Protein AF-A0A2K2VEN3-F1 (afdb_monomer_lite)

pLDDT: mean 81.4, std 14.75, range [29.8, 94.75]

Foldseek 3Di:
DPCPVVVVVVVVVCVVVVHDDDDQDQDDDPVCVVDPHDVVSVVVVVVSVVVVVVVVVPDDPPDDDDDDDDDDPDDDD

Secondary structure (DSSP, 8-state):
----HHHHHHHHHHHHTT-----------HHHHHSPPPHHHHHHHHHHHHHHHHHHHTSPTT--------S------

Sequence (77 aa):
GDPGPEKIRIERAASAYGIPLHAVIVKMGMEEAILTMKKEISDAVEKAIENVKELVKRVPEGQSVIIAGIGNSVGIL

Radius of gyration: 15.24 Å; chains: 1; bounding box: 32×27×39 Å

Structure (mmCIF, N/CA/C/O backbone):
data_AF-A0A2K2VEN3-F1
#
_entry.id   AF-A0A2K2VEN3-F1
#
loop_
_atom_site.group_PDB
_atom_site.id
_atom_site.type_symbol
_atom_site.label_atom_id
_atom_site.label_alt_id
_atom_site.label_comp_id
_atom_site.label_asym_id
_atom_site.label_entity_id
_atom_site.label_seq_id
_atom_site.pdbx_PDB_ins_code
_atom_site.Cartn_x
_atom_site.Cartn_y
_atom_site.Cartn_z
_atom_site.occupancy
_atom_site.B_iso_or_equiv
_atom_site.auth_seq_id
_atom_site.auth_comp_id
_atom_site.auth_asym_id
_atom_site.auth_atom_id
_atom_site.pdbx_PDB_model_num
ATOM 1 N N . GLY A 1 1 ? -1.653 7.069 -16.045 1.00 51.31 1 GLY A N 1
ATOM 2 C CA . GLY A 1 1 ? -3.117 6.966 -15.965 1.00 51.31 1 GLY A CA 1
ATOM 3 C C . GLY A 1 1 ? -3.630 8.277 -15.440 1.00 51.31 1 GLY A C 1
ATOM 4 O O . GLY A 1 1 ? -3.076 8.758 -14.459 1.00 51.31 1 GLY A O 1
ATOM 5 N N . ASP A 1 2 ? -4.588 8.873 -16.138 1.00 48.06 2 ASP A N 1
ATOM 6 C CA . ASP A 1 2 ? -5.250 10.091 -15.685 1.00 48.06 2 ASP A CA 1
ATOM 7 C C . ASP A 1 2 ? -5.893 9.814 -14.314 1.00 48.06 2 ASP A C 1
ATOM 9 O O . ASP A 1 2 ? -6.667 8.857 -14.201 1.00 48.06 2 ASP A O 1
ATOM 13 N N . PRO A 1 3 ? -5.545 10.550 -13.243 1.00 58.25 3 PRO A N 1
ATOM 14 C CA . PRO A 1 3 ? -6.277 10.504 -11.988 1.00 58.25 3 PRO A CA 1
ATOM 15 C C . PRO A 1 3 ? -7.600 11.236 -12.214 1.00 58.25 3 PRO A C 1
ATOM 17 O O . PRO A 1 3 ? -7.797 12.359 -11.759 1.00 58.25 3 PRO A O 1
ATOM 20 N N . GLY A 1 4 ? -8.465 10.604 -12.999 1.00 69.06 4 GLY A N 1
ATOM 21 C CA . GLY A 1 4 ? -9.712 11.166 -13.464 1.00 69.06 4 GLY A CA 1
ATOM 22 C C . GLY A 1 4 ? -10.731 11.364 -12.333 1.00 69.06 4 GLY A C 1
ATOM 23 O O . GLY A 1 4 ? -10.393 11.369 -11.139 1.00 69.06 4 GLY A O 1
ATOM 24 N N . PRO A 1 5 ? -12.020 11.499 -12.679 1.00 73.06 5 PRO A N 1
ATOM 25 C CA . PRO A 1 5 ? -13.091 11.713 -11.709 1.00 73.06 5 PRO A CA 1
ATOM 26 C C . PRO A 1 5 ? -13.150 10.633 -10.611 1.00 73.06 5 PRO A C 1
ATOM 28 O O . PRO A 1 5 ? -13.594 10.932 -9.505 1.00 73.06 5 PRO A O 1
ATOM 31 N N . GLU A 1 6 ? -12.657 9.413 -10.854 1.00 76.81 6 GLU A N 1
ATOM 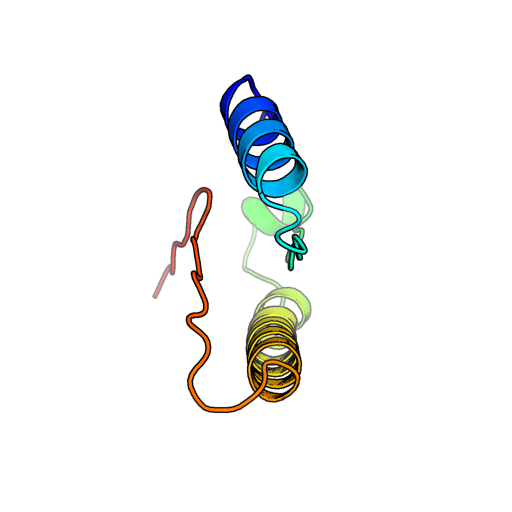32 C CA . GLU A 1 6 ? -12.563 8.327 -9.868 1.00 76.81 6 GLU A CA 1
ATOM 33 C C . GLU A 1 6 ? -11.782 8.726 -8.609 1.00 76.81 6 GLU A C 1
ATOM 35 O O . GLU A 1 6 ? -12.285 8.532 -7.501 1.00 76.81 6 GLU A O 1
ATOM 40 N N . LYS A 1 7 ? -10.585 9.317 -8.753 1.00 78.50 7 LYS A N 1
ATOM 41 C CA . LYS A 1 7 ? -9.750 9.702 -7.602 1.00 78.50 7 LYS A CA 1
ATOM 42 C C . LYS A 1 7 ? -10.468 10.739 -6.745 1.00 78.50 7 LYS A C 1
ATOM 44 O O . LYS A 1 7 ? -10.546 10.594 -5.529 1.00 78.50 7 LYS A O 1
ATOM 49 N N . ILE A 1 8 ? -11.045 11.747 -7.397 1.00 81.25 8 ILE A N 1
ATOM 50 C CA . ILE A 1 8 ? -11.770 12.830 -6.726 1.00 81.25 8 ILE A CA 1
ATOM 51 C C . ILE A 1 8 ? -12.998 12.280 -5.989 1.00 81.25 8 ILE A C 1
ATOM 53 O O . ILE A 1 8 ? -13.289 12.718 -4.877 1.00 81.25 8 ILE A O 1
ATOM 57 N N . ARG A 1 9 ? -13.716 11.305 -6.568 1.00 84.12 9 ARG A N 1
ATOM 58 C CA . ARG A 1 9 ? -14.848 10.648 -5.893 1.00 84.12 9 ARG A CA 1
ATOM 59 C C . ARG A 1 9 ? -14.401 9.885 -4.646 1.00 84.12 9 ARG A C 1
ATOM 61 O O . ARG A 1 9 ? -15.046 10.030 -3.612 1.00 84.12 9 ARG A O 1
ATOM 68 N N . ILE A 1 10 ? -13.305 9.128 -4.726 1.00 85.06 10 ILE A N 1
ATOM 69 C CA . ILE A 1 10 ? -12.753 8.381 -3.583 1.00 85.06 10 ILE A CA 1
ATOM 70 C C . ILE A 1 10 ? -12.313 9.345 -2.475 1.00 85.06 10 ILE A C 1
ATOM 72 O O . ILE A 1 10 ? -12.684 9.153 -1.320 1.00 85.06 10 ILE A O 1
ATOM 76 N N . GLU A 1 11 ? -11.593 10.414 -2.821 1.00 85.56 11 GLU A N 1
ATOM 77 C CA . GLU A 1 11 ? -11.129 11.417 -1.853 1.00 85.56 11 GLU A CA 1
ATOM 78 C C . GLU A 1 11 ? -12.287 12.140 -1.165 1.00 85.56 11 GLU A C 1
ATOM 80 O O . GLU A 1 11 ? -12.277 12.291 0.055 1.00 85.56 11 GLU A O 1
ATOM 85 N N . ARG A 1 12 ? -13.320 12.537 -1.918 1.00 89.81 12 ARG A N 1
ATOM 86 C CA . ARG A 1 12 ? -14.514 13.175 -1.347 1.00 89.81 12 ARG A CA 1
ATOM 87 C C . ARG A 1 12 ? -15.292 12.233 -0.439 1.00 89.81 12 ARG A C 1
ATOM 89 O O . ARG A 1 12 ? -15.701 12.654 0.637 1.00 89.81 12 ARG A O 1
ATOM 96 N N . ALA A 1 13 ? -15.489 10.982 -0.855 1.00 89.94 13 ALA A N 1
ATOM 97 C CA . ALA A 1 13 ? -16.182 9.990 -0.041 1.00 89.94 13 ALA A CA 1
ATOM 98 C C . ALA A 1 13 ? -15.420 9.733 1.264 1.00 89.94 13 ALA A C 1
ATOM 100 O O . ALA A 1 13 ? -15.988 9.874 2.341 1.00 89.94 13 ALA A O 1
ATOM 101 N N . ALA A 1 14 ? -14.121 9.443 1.187 1.00 88.94 14 ALA A N 1
ATOM 102 C CA . ALA A 1 14 ? -13.313 9.195 2.374 1.00 88.94 14 ALA A CA 1
ATOM 103 C C . ALA A 1 14 ? -13.271 10.413 3.305 1.00 88.94 14 ALA A C 1
ATOM 105 O O . ALA A 1 14 ? -13.461 10.268 4.510 1.00 88.94 14 ALA A O 1
ATOM 106 N N . SER A 1 15 ? -13.118 11.620 2.749 1.00 90.88 15 SER A N 1
ATOM 107 C CA . SER A 1 15 ? -13.135 12.859 3.526 1.00 90.88 15 SER A CA 1
ATOM 108 C C . SER A 1 15 ? -14.478 13.096 4.223 1.00 90.88 15 SER A C 1
ATOM 110 O O . SER A 1 15 ? -14.472 13.505 5.381 1.00 90.88 15 SER A O 1
ATOM 112 N N . ALA A 1 16 ? -15.610 12.803 3.572 1.00 93.38 16 ALA A N 1
ATOM 113 C CA . ALA A 1 16 ? -16.940 12.949 4.170 1.00 93.38 16 ALA A CA 1
ATOM 114 C C . ALA A 1 16 ? -17.162 12.028 5.384 1.00 93.38 16 ALA A C 1
ATOM 116 O O . ALA A 1 16 ? -17.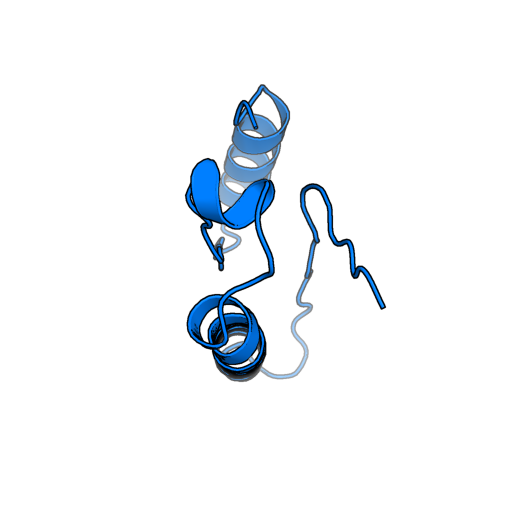899 12.392 6.296 1.00 93.38 16 ALA A O 1
ATOM 117 N N . TYR A 1 17 ? -16.506 10.865 5.412 1.00 90.06 17 TYR A N 1
ATOM 118 C CA . TYR A 1 17 ? -16.582 9.902 6.516 1.00 90.06 17 TYR A CA 1
ATOM 119 C C . TYR A 1 17 ? -15.366 9.946 7.458 1.00 90.06 17 TYR A C 1
ATOM 121 O O . TYR A 1 17 ? -15.266 9.115 8.357 1.00 90.06 17 TYR A O 1
ATOM 129 N N . GLY A 1 18 ? -14.431 10.887 7.268 1.00 87.75 18 GLY A N 1
ATOM 130 C CA . GLY A 1 18 ? -13.208 10.978 8.075 1.00 87.75 18 GLY A CA 1
ATOM 131 C C . GLY A 1 18 ? -12.273 9.768 7.939 1.00 87.75 18 GLY A C 1
ATOM 132 O O . GLY A 1 18 ? -11.481 9.502 8.840 1.00 87.75 18 GLY A O 1
ATOM 133 N N . ILE A 1 19 ? -12.368 9.022 6.836 1.00 89.31 19 ILE A N 1
ATOM 134 C CA . ILE A 1 19 ? -11.565 7.825 6.585 1.00 89.31 19 ILE A CA 1
ATOM 135 C C . ILE A 1 19 ? -10.179 8.261 6.082 1.00 89.31 19 ILE A C 1
ATOM 137 O O . ILE A 1 19 ? -10.093 8.941 5.054 1.00 89.31 19 ILE A O 1
ATOM 141 N N . PRO A 1 20 ? -9.081 7.873 6.754 1.00 88.62 20 PRO A N 1
ATOM 142 C CA . PRO A 1 20 ? -7.736 8.162 6.273 1.00 88.62 20 PRO A CA 1
ATOM 143 C C . PRO A 1 20 ? -7.452 7.398 4.973 1.00 88.62 20 PRO A C 1
ATOM 145 O O . PRO A 1 20 ? -7.679 6.192 4.879 1.00 88.62 20 PRO A O 1
ATOM 148 N N . LEU A 1 21 ? -6.933 8.105 3.967 1.00 89.12 21 LEU A N 1
ATOM 149 C CA . LEU A 1 21 ? -6.524 7.521 2.691 1.00 89.12 21 LEU A CA 1
ATOM 150 C C . LEU A 1 21 ? -5.004 7.411 2.604 1.00 89.12 21 LEU A C 1
ATOM 152 O O . LEU A 1 21 ? -4.279 8.380 2.832 1.00 89.12 21 LEU A O 1
ATOM 156 N N . HIS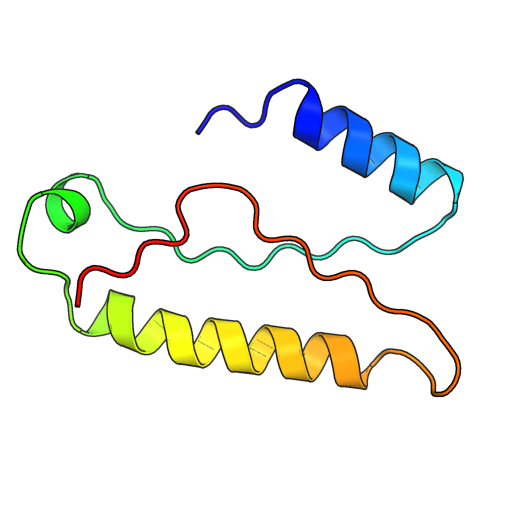 A 1 22 ? -4.534 6.238 2.191 1.00 88.81 22 HIS A N 1
ATOM 157 C CA . HIS A 1 22 ? -3.130 5.967 1.909 1.00 88.81 22 HIS A CA 1
ATOM 158 C C . HIS A 1 22 ? -2.985 5.441 0.481 1.00 88.81 22 HIS A C 1
ATOM 160 O O . HIS A 1 22 ? -3.812 4.661 0.014 1.00 88.81 22 HIS A O 1
ATOM 166 N N . ALA A 1 23 ? -1.921 5.856 -0.207 1.00 87.44 23 ALA A N 1
ATOM 167 C CA . ALA A 1 23 ? -1.598 5.384 -1.547 1.00 87.44 23 ALA A CA 1
ATOM 168 C C . ALA A 1 23 ? -0.160 4.862 -1.578 1.00 87.44 23 ALA A C 1
ATOM 170 O O . ALA A 1 23 ? 0.772 5.573 -1.204 1.00 87.44 23 ALA A O 1
ATOM 171 N N . VAL A 1 24 ? 0.010 3.628 -2.049 1.00 86.69 24 VAL A N 1
ATOM 172 C CA . VAL A 1 24 ? 1.317 3.015 -2.309 1.00 86.69 24 VAL A CA 1
ATOM 173 C C . VAL A 1 24 ? 1.439 2.836 -3.815 1.00 86.69 24 VAL A C 1
ATOM 175 O O . VAL A 1 24 ? 0.561 2.253 -4.444 1.00 86.69 24 VAL A O 1
ATOM 178 N N . ILE A 1 25 ? 2.496 3.393 -4.403 1.00 85.75 25 ILE A N 1
ATOM 179 C CA . ILE A 1 25 ? 2.679 3.430 -5.856 1.00 85.75 25 ILE A CA 1
ATOM 180 C C . ILE A 1 25 ? 4.099 2.982 -6.178 1.00 85.75 25 ILE A C 1
ATOM 182 O O . ILE A 1 25 ? 5.061 3.585 -5.704 1.00 85.75 25 ILE A O 1
ATOM 186 N N . VAL A 1 26 ? 4.220 1.976 -7.042 1.00 86.00 26 VAL A N 1
ATOM 187 C CA . VAL A 1 26 ? 5.470 1.649 -7.736 1.00 86.00 26 VAL A CA 1
ATOM 188 C C . VAL A 1 26 ? 5.405 2.316 -9.106 1.00 86.00 26 VAL A C 1
ATOM 190 O O . VAL A 1 26 ? 4.496 2.046 -9.889 1.00 86.00 26 VAL A O 1
ATOM 193 N N . LYS A 1 27 ? 6.318 3.252 -9.375 1.00 83.00 27 LYS A N 1
ATOM 194 C CA . LYS A 1 27 ? 6.402 3.945 -10.667 1.00 83.00 27 LYS A CA 1
ATOM 195 C C . LYS A 1 27 ? 7.517 3.324 -11.499 1.00 83.00 27 LYS A C 1
ATOM 197 O O . LYS A 1 27 ? 8.606 3.117 -10.977 1.00 83.00 27 LYS A O 1
ATOM 202 N N . MET A 1 28 ? 7.245 3.096 -12.780 1.00 82.19 28 MET A N 1
ATOM 203 C CA . MET A 1 28 ? 8.246 2.736 -13.786 1.00 82.19 28 MET A CA 1
ATOM 204 C C . MET A 1 28 ? 8.346 3.848 -14.830 1.00 82.19 28 MET A C 1
ATOM 206 O O . MET A 1 28 ? 7.342 4.493 -15.156 1.00 82.19 28 MET A O 1
ATOM 210 N N . GLY A 1 29 ? 9.552 4.090 -15.334 1.00 81.75 29 GLY A N 1
ATOM 211 C CA . GLY A 1 29 ? 9.780 4.932 -16.499 1.00 81.75 29 GLY A CA 1
ATOM 212 C C . GLY A 1 29 ? 9.253 4.285 -17.782 1.00 81.75 29 GLY A C 1
ATOM 213 O O . GLY A 1 29 ? 8.985 3.087 -17.838 1.00 81.75 29 GLY A O 1
ATOM 214 N N . MET A 1 30 ? 9.115 5.083 -18.843 1.00 79.44 30 MET A N 1
ATOM 215 C CA . MET A 1 30 ? 8.585 4.604 -20.125 1.00 79.44 30 MET A CA 1
ATOM 216 C C . MET A 1 30 ? 9.511 3.577 -20.795 1.00 79.44 30 MET A C 1
ATOM 218 O O . MET A 1 30 ? 9.032 2.595 -21.346 1.00 79.44 30 MET A O 1
ATOM 222 N N . GLU A 1 31 ? 10.829 3.761 -20.695 1.00 80.44 31 GLU A N 1
ATOM 223 C CA . GLU A 1 31 ? 11.816 2.799 -21.208 1.00 80.44 31 GLU A CA 1
ATOM 224 C C . GLU A 1 31 ? 11.748 1.459 -20.465 1.00 80.44 31 GLU A C 1
ATOM 226 O O . GLU A 1 31 ? 11.804 0.397 -21.079 1.00 80.44 31 GLU A O 1
ATOM 231 N N . GLU A 1 32 ? 11.565 1.506 -19.145 1.00 77.19 32 GLU A N 1
ATOM 232 C CA . GLU A 1 32 ? 11.462 0.328 -18.273 1.00 77.19 32 GLU A CA 1
ATOM 233 C C . GLU A 1 32 ? 10.164 -0.453 -18.494 1.00 77.19 32 GLU A C 1
ATOM 235 O O . GLU A 1 32 ? 10.103 -1.634 -18.171 1.00 77.19 32 GLU A O 1
ATOM 240 N N . ALA A 1 33 ? 9.140 0.201 -19.047 1.00 77.00 33 ALA A N 1
ATOM 241 C CA . ALA A 1 33 ? 7.883 -0.433 -19.424 1.00 77.00 33 ALA A CA 1
ATOM 242 C C . ALA A 1 33 ? 7.956 -1.156 -20.782 1.00 77.00 33 ALA A C 1
ATOM 244 O O . ALA A 1 33 ? 7.106 -1.997 -21.066 1.00 77.00 33 ALA A O 1
ATOM 245 N N . ILE A 1 34 ? 8.926 -0.801 -21.633 1.00 79.75 34 ILE A N 1
ATOM 246 C CA . ILE A 1 34 ? 9.101 -1.368 -22.982 1.00 79.75 34 ILE A CA 1
ATOM 247 C C . ILE A 1 34 ? 10.181 -2.458 -22.981 1.00 79.75 34 ILE A C 1
ATOM 249 O O . ILE A 1 34 ? 10.062 -3.452 -23.696 1.00 79.75 34 ILE A O 1
ATOM 253 N N . LEU A 1 35 ? 11.247 -2.261 -22.205 1.00 81.62 35 LEU A N 1
ATOM 254 C CA . LEU A 1 35 ? 12.364 -3.194 -22.071 1.00 81.62 35 LEU A CA 1
ATOM 255 C C . LEU A 1 35 ? 12.115 -4.212 -20.949 1.00 81.62 35 LEU A C 1
ATOM 257 O O . LEU A 1 35 ? 11.115 -4.158 -20.236 1.00 81.62 35 LEU A O 1
ATOM 261 N N . THR A 1 36 ? 13.048 -5.150 -20.773 1.00 81.31 36 THR A N 1
ATOM 262 C CA . THR A 1 36 ? 13.025 -6.088 -19.646 1.00 81.31 36 THR A CA 1
ATOM 263 C C . THR A 1 36 ? 12.941 -5.336 -18.320 1.00 81.31 36 THR A C 1
ATOM 265 O O . THR A 1 36 ? 13.702 -4.395 -18.078 1.00 81.31 36 THR A O 1
ATOM 268 N N . MET A 1 37 ? 12.040 -5.791 -17.446 1.00 81.38 37 MET A N 1
ATOM 269 C CA . MET A 1 37 ? 11.855 -5.203 -16.125 1.00 81.38 37 MET A CA 1
ATOM 270 C C . MET A 1 37 ? 13.166 -5.237 -15.338 1.00 81.38 37 MET A C 1
ATOM 272 O O . MET A 1 37 ? 13.791 -6.286 -15.167 1.00 81.38 37 MET A O 1
ATOM 276 N N . LYS A 1 38 ? 13.575 -4.071 -14.841 1.00 84.88 38 LYS A N 1
ATOM 277 C CA . LYS A 1 38 ? 14.740 -3.953 -13.970 1.00 84.88 38 LYS A CA 1
ATOM 278 C C . LYS A 1 38 ? 14.467 -4.611 -12.620 1.00 84.88 38 LYS A C 1
ATOM 280 O O . LYS A 1 38 ? 13.351 -4.534 -12.099 1.00 84.88 38 LYS A O 1
ATOM 285 N N . LYS A 1 39 ? 15.500 -5.206 -12.022 1.00 86.38 39 LYS A N 1
ATOM 286 C CA . LYS A 1 39 ? 15.390 -5.873 -10.718 1.00 86.38 39 LYS A CA 1
ATOM 287 C C . LYS A 1 39 ? 14.881 -4.918 -9.636 1.00 86.38 39 LYS A C 1
ATOM 289 O O . LYS A 1 39 ? 14.069 -5.301 -8.809 1.00 86.38 39 LYS A O 1
ATOM 294 N N . GLU A 1 40 ? 15.266 -3.654 -9.707 1.00 86.06 40 GLU A N 1
ATOM 295 C CA . GLU A 1 40 ? 14.848 -2.597 -8.794 1.00 86.06 40 GLU A CA 1
ATOM 296 C C . GLU A 1 40 ? 13.328 -2.369 -8.797 1.00 86.06 40 GLU A C 1
ATOM 298 O O . GLU A 1 40 ? 12.758 -2.075 -7.747 1.00 86.06 40 GLU A O 1
ATOM 303 N N . ILE A 1 41 ? 12.662 -2.529 -9.950 1.00 85.75 41 ILE A N 1
ATOM 304 C CA . ILE A 1 41 ? 11.198 -2.428 -10.062 1.00 85.75 41 ILE A CA 1
ATOM 305 C C . ILE A 1 41 ? 10.538 -3.651 -9.418 1.00 85.75 41 ILE A C 1
ATOM 307 O O . ILE A 1 41 ? 9.569 -3.499 -8.677 1.00 85.75 41 ILE A O 1
ATOM 311 N N . SER A 1 42 ? 11.091 -4.846 -9.646 1.00 84.88 42 SER A N 1
ATOM 312 C CA . SER A 1 42 ? 10.616 -6.084 -9.017 1.00 84.88 42 SER A CA 1
ATOM 313 C C . SER A 1 42 ? 10.763 -6.032 -7.491 1.00 84.88 42 SER A C 1
ATOM 315 O O . SER A 1 42 ? 9.793 -6.233 -6.765 1.00 84.88 42 SER A O 1
ATOM 317 N N . ASP A 1 43 ? 11.944 -5.670 -6.991 1.00 89.62 43 ASP A N 1
ATOM 318 C CA . ASP A 1 43 ? 12.234 -5.569 -5.556 1.00 89.62 43 ASP A CA 1
ATOM 319 C C . ASP A 1 43 ? 11.388 -4.466 -4.878 1.00 89.62 43 ASP A C 1
ATOM 321 O O . ASP A 1 43 ? 11.086 -4.525 -3.682 1.00 89.62 43 ASP A O 1
ATOM 325 N N . ALA A 1 44 ? 10.961 -3.440 -5.627 1.00 89.19 44 ALA A N 1
ATOM 326 C CA . ALA A 1 44 ? 10.052 -2.413 -5.120 1.00 89.19 44 ALA A CA 1
ATOM 327 C C . ALA A 1 44 ? 8.642 -2.954 -4.825 1.00 89.19 44 ALA A C 1
ATOM 329 O O . ALA A 1 44 ? 7.965 -2.408 -3.950 1.00 89.19 44 ALA A O 1
ATOM 330 N N . VAL A 1 45 ? 8.207 -4.028 -5.495 1.00 86.38 45 VAL A N 1
ATOM 331 C CA . VAL A 1 45 ? 6.918 -4.682 -5.217 1.00 86.38 45 VAL A CA 1
ATOM 332 C C . VAL A 1 45 ? 6.919 -5.291 -3.817 1.00 86.38 45 VAL A C 1
ATOM 334 O O . VAL A 1 45 ? 5.969 -5.083 -3.064 1.00 86.38 45 VAL A O 1
ATOM 337 N N . GLU A 1 46 ? 7.997 -5.970 -3.420 1.00 89.62 46 GLU A N 1
ATOM 338 C CA . GLU A 1 46 ? 8.117 -6.538 -2.070 1.00 89.62 46 GLU A CA 1
ATOM 339 C C . GLU A 1 46 ? 8.044 -5.447 -0.997 1.00 89.62 46 GLU A C 1
ATOM 341 O O . GLU A 1 46 ? 7.296 -5.562 -0.023 1.00 89.62 46 GLU A O 1
ATOM 346 N N . LYS A 1 47 ? 8.741 -4.327 -1.220 1.00 91.31 47 LYS A N 1
ATOM 347 C CA . LYS A 1 47 ? 8.677 -3.158 -0.331 1.00 91.31 47 LYS A CA 1
ATOM 348 C C . LYS A 1 47 ? 7.276 -2.552 -0.275 1.00 91.31 47 LYS A C 1
ATOM 350 O O . LYS A 1 47 ? 6.831 -2.139 0.793 1.00 91.31 47 LYS A O 1
ATOM 355 N N . ALA A 1 48 ? 6.568 -2.490 -1.403 1.00 91.31 48 ALA A N 1
ATOM 356 C CA . ALA A 1 48 ? 5.194 -2.001 -1.446 1.00 91.31 48 ALA A CA 1
ATOM 357 C C . ALA A 1 48 ? 4.255 -2.894 -0.620 1.00 91.31 48 ALA A C 1
ATOM 359 O O . ALA A 1 48 ? 3.445 -2.373 0.146 1.00 91.31 48 ALA A O 1
ATOM 360 N N . ILE A 1 49 ? 4.405 -4.218 -0.719 1.00 91.25 49 ILE A N 1
ATOM 361 C CA . ILE A 1 49 ? 3.644 -5.185 0.083 1.00 91.25 49 ILE A CA 1
ATOM 362 C C . ILE A 1 49 ? 3.921 -4.983 1.575 1.00 91.25 49 ILE A C 1
ATOM 364 O O . ILE A 1 49 ? 2.978 -4.925 2.365 1.00 91.25 49 ILE A O 1
ATOM 368 N N . GLU A 1 50 ? 5.188 -4.842 1.969 1.00 94.75 50 GLU A N 1
ATOM 369 C CA . GLU A 1 50 ? 5.553 -4.628 3.373 1.00 94.75 50 GLU A CA 1
ATOM 370 C C . GLU A 1 50 ? 4.971 -3.313 3.910 1.00 94.75 50 GLU A C 1
ATOM 372 O O . GLU A 1 50 ? 4.363 -3.291 4.979 1.00 94.75 50 GLU A O 1
ATOM 377 N N . ASN A 1 51 ? 5.032 -2.235 3.123 1.00 93.75 51 ASN A N 1
ATOM 378 C CA . ASN A 1 51 ? 4.416 -0.956 3.480 1.00 93.75 51 ASN A CA 1
ATOM 379 C C . ASN A 1 51 ? 2.898 -1.075 3.680 1.00 93.75 51 ASN A C 1
ATOM 381 O O . ASN A 1 51 ? 2.360 -0.505 4.628 1.00 93.75 51 ASN A O 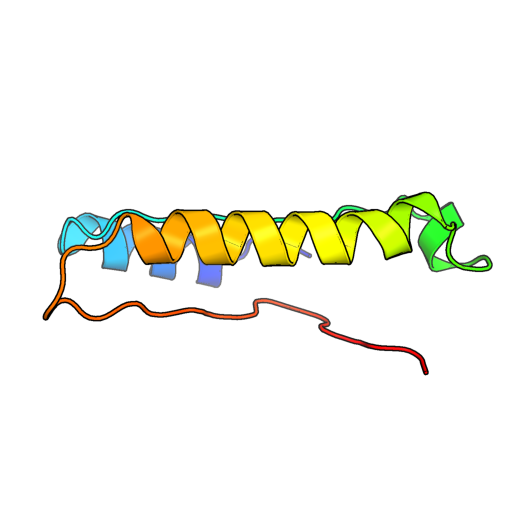1
ATOM 385 N N . VAL A 1 52 ? 2.196 -1.821 2.819 1.00 93.38 52 VAL A N 1
ATOM 386 C CA . VAL A 1 52 ? 0.754 -2.063 2.988 1.00 93.38 52 VAL A CA 1
ATOM 387 C C . VAL A 1 52 ? 0.486 -2.844 4.274 1.00 93.38 52 VAL A C 1
ATOM 389 O O . VAL A 1 52 ? -0.400 -2.460 5.034 1.00 93.38 52 VAL A O 1
ATOM 392 N N . LYS A 1 53 ? 1.267 -3.890 4.573 1.00 93.50 53 LYS A N 1
ATOM 393 C CA . LYS A 1 53 ? 1.133 -4.648 5.829 1.00 93.50 53 LYS A CA 1
ATOM 394 C C . LYS A 1 53 ? 1.333 -3.757 7.055 1.00 93.50 53 LYS A C 1
ATOM 396 O O . LYS A 1 53 ? 0.539 -3.829 7.988 1.00 93.50 53 LYS A O 1
ATOM 401 N N . GLU A 1 54 ? 2.349 -2.899 7.047 1.00 94.69 54 GLU A N 1
ATOM 402 C CA . GLU A 1 54 ? 2.611 -1.954 8.138 1.00 94.69 54 GLU A CA 1
ATOM 403 C C . GLU A 1 54 ? 1.487 -0.927 8.317 1.00 94.69 54 GLU A C 1
ATOM 405 O O . GLU A 1 54 ? 1.163 -0.563 9.446 1.00 94.69 54 GLU A O 1
ATOM 410 N N . LEU A 1 55 ? 0.846 -0.481 7.232 1.00 92.50 55 LEU A N 1
ATOM 411 C CA . LEU A 1 55 ? -0.335 0.385 7.312 1.00 92.50 55 LEU A CA 1
ATOM 412 C C . LEU A 1 55 ? -1.531 -0.344 7.933 1.00 92.50 55 LEU A C 1
ATOM 414 O O . LEU A 1 55 ? -2.194 0.214 8.804 1.00 92.50 55 LEU A O 1
ATOM 418 N N . VAL A 1 56 ? -1.778 -1.595 7.535 1.00 91.56 56 VAL A N 1
ATOM 419 C CA . VAL A 1 56 ? -2.872 -2.413 8.083 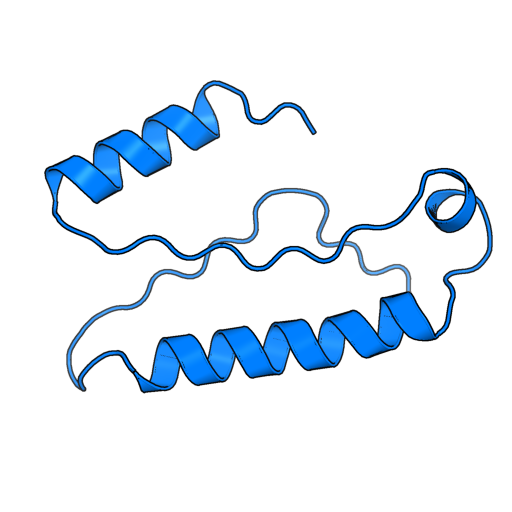1.00 91.56 56 VAL A CA 1
ATOM 420 C C . VAL A 1 56 ? -2.672 -2.667 9.579 1.00 91.56 56 VAL A C 1
ATOM 422 O O . VAL A 1 56 ? -3.620 -2.521 10.342 1.00 91.56 56 VAL A O 1
ATOM 425 N N . LYS A 1 57 ? -1.444 -2.965 10.028 1.00 93.62 57 LYS A N 1
ATOM 426 C CA . LYS A 1 57 ? -1.1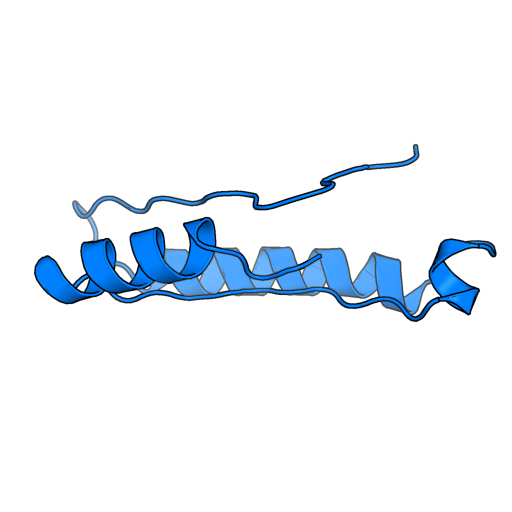26 -3.188 11.455 1.00 93.62 57 LYS A CA 1
ATOM 427 C C . LYS A 1 57 ? -1.416 -1.981 12.355 1.00 93.62 57 LYS A C 1
ATOM 429 O O . LYS A 1 57 ? -1.584 -2.152 13.557 1.00 93.62 57 LYS A O 1
ATOM 434 N N . ARG A 1 58 ? -1.444 -0.761 11.805 1.00 91.06 58 ARG A N 1
ATOM 435 C CA . ARG A 1 58 ? -1.757 0.466 12.564 1.00 91.06 58 ARG A CA 1
ATOM 436 C C . ARG A 1 58 ? -3.251 0.642 12.815 1.00 91.06 58 ARG A C 1
ATOM 438 O O . ARG A 1 58 ? -3.625 1.486 13.627 1.00 91.06 58 ARG A O 1
ATOM 445 N N . VAL A 1 59 ? -4.095 -0.102 12.104 1.00 90.19 59 VAL A N 1
ATOM 446 C CA . VAL A 1 59 ? -5.542 -0.046 12.280 1.00 90.19 59 VAL A CA 1
ATOM 447 C C . VAL A 1 59 ? -5.914 -0.850 13.530 1.00 90.19 59 VAL A C 1
ATOM 449 O O . VAL A 1 59 ? -5.513 -2.008 13.637 1.00 90.19 59 VAL A O 1
ATOM 452 N N . PRO A 1 60 ? -6.658 -0.263 14.488 1.00 90.81 60 PRO A N 1
ATOM 453 C CA . PRO A 1 60 ? -7.062 -0.965 15.700 1.00 90.81 60 PRO A CA 1
ATOM 454 C C . PRO A 1 60 ? -7.868 -2.231 15.407 1.00 90.81 60 PRO A C 1
ATOM 456 O O . PRO A 1 60 ? -8.661 -2.275 14.462 1.00 90.81 60 PRO A O 1
ATOM 459 N N . GLU A 1 61 ? -7.714 -3.238 16.265 1.00 90.56 61 GLU A N 1
ATOM 460 C CA . GLU A 1 61 ? -8.505 -4.464 16.186 1.00 90.56 61 GLU A CA 1
ATOM 461 C C . GLU A 1 61 ? -10.011 -4.158 16.226 1.00 90.56 61 GLU A C 1
ATOM 463 O O . GLU A 1 61 ? -10.475 -3.270 16.943 1.00 90.56 61 GLU A O 1
ATOM 468 N N . GLY A 1 62 ? -10.783 -4.886 15.416 1.00 90.81 62 GLY A N 1
ATOM 469 C CA . GLY A 1 62 ? -12.227 -4.679 15.273 1.00 90.81 62 GLY A CA 1
ATOM 470 C C . GLY A 1 62 ? -12.631 -3.598 14.264 1.00 90.81 62 GLY A C 1
ATOM 471 O O . GLY A 1 62 ? -13.820 -3.472 13.973 1.00 90.81 62 GLY A O 1
ATOM 472 N N . GLN A 1 63 ? -11.684 -2.851 13.684 1.00 89.12 63 GLN A N 1
ATOM 473 C CA . GLN A 1 63 ? -11.963 -1.949 12.563 1.00 89.12 63 GLN A CA 1
ATOM 474 C C . GLN A 1 63 ? -11.766 -2.633 11.206 1.00 89.12 63 GLN A C 1
ATOM 476 O O . GLN A 1 63 ? -11.014 -3.595 11.061 1.00 89.12 63 GLN A O 1
ATOM 481 N N . SER A 1 64 ? -12.475 -2.131 10.195 1.00 89.62 64 SER A N 1
ATOM 482 C CA . SER A 1 64 ? -12.398 -2.645 8.825 1.00 89.62 64 SER A CA 1
ATOM 483 C C . SER A 1 64 ? -11.386 -1.859 7.999 1.00 89.62 64 SER A C 1
ATOM 485 O O . SER A 1 64 ? -11.329 -0.634 8.075 1.00 89.62 64 SER A O 1
ATOM 487 N N . VAL A 1 65 ? -10.630 -2.566 7.158 1.00 91.25 65 VAL A N 1
ATOM 488 C CA . VAL A 1 65 ? -9.702 -1.972 6.190 1.00 91.25 65 VAL A CA 1
ATOM 489 C C . VAL A 1 65 ? -10.148 -2.337 4.784 1.00 91.25 65 VAL A C 1
ATOM 491 O O . VAL A 1 65 ? -10.438 -3.498 4.503 1.00 91.25 65 VAL A O 1
ATOM 494 N N . ILE A 1 66 ? -10.178 -1.349 3.890 1.00 90.38 66 ILE A N 1
ATOM 495 C CA . ILE A 1 66 ? -10.448 -1.555 2.465 1.00 90.38 66 ILE A CA 1
ATOM 496 C C . ILE A 1 66 ? -9.136 -1.370 1.708 1.00 90.38 66 ILE A C 1
ATOM 498 O O . ILE A 1 66 ? -8.529 -0.303 1.761 1.00 90.38 66 ILE A O 1
ATOM 502 N N . ILE A 1 67 ? -8.717 -2.404 0.982 1.00 88.94 67 ILE A N 1
ATOM 503 C CA . ILE A 1 67 ? -7.578 -2.346 0.063 1.00 88.94 67 ILE A CA 1
ATOM 504 C C . ILE A 1 67 ? -8.135 -2.429 -1.356 1.00 88.94 67 ILE A C 1
ATOM 506 O O . ILE A 1 67 ? -8.809 -3.395 -1.705 1.00 88.94 67 ILE A O 1
ATOM 510 N N . ALA A 1 68 ? -7.861 -1.412 -2.171 1.00 84.50 68 ALA A N 1
ATOM 511 C CA . ALA A 1 68 ? -8.313 -1.338 -3.555 1.00 84.50 68 ALA A CA 1
ATOM 512 C C . ALA A 1 68 ? -7.113 -1.203 -4.502 1.00 84.50 68 ALA A C 1
ATOM 514 O O . ALA A 1 68 ? -6.320 -0.271 -4.378 1.00 84.50 68 ALA A O 1
ATOM 515 N N . GLY A 1 69 ? -6.990 -2.125 -5.459 1.00 81.38 69 GLY A N 1
ATOM 516 C CA . GLY A 1 69 ? -6.019 -2.033 -6.550 1.00 81.38 69 GLY A CA 1
ATOM 517 C C . GLY A 1 69 ? -6.575 -1.174 -7.683 1.00 81.38 69 GLY A C 1
ATOM 518 O O . GLY A 1 69 ? -7.606 -1.513 -8.260 1.00 81.38 69 GLY A O 1
ATOM 519 N N . ILE A 1 70 ? -5.918 -0.056 -7.996 1.00 71.69 70 ILE A N 1
ATOM 520 C CA . ILE A 1 70 ? -6.376 0.895 -9.018 1.00 71.69 70 ILE A CA 1
ATOM 521 C C . ILE A 1 70 ? -5.429 0.831 -10.230 1.00 71.69 70 ILE A C 1
ATOM 523 O O . ILE A 1 70 ? -4.311 1.336 -10.166 1.00 71.69 70 ILE A O 1
ATOM 527 N N . GLY A 1 71 ? -5.876 0.231 -11.341 1.00 63.56 71 GLY A N 1
ATOM 528 C CA . GLY A 1 71 ? -5.112 0.117 -12.601 1.00 63.56 71 GLY A CA 1
ATOM 529 C C . GLY A 1 71 ? -4.173 -1.100 -12.687 1.00 63.56 71 GLY A C 1
ATOM 530 O O . GLY A 1 71 ? -4.033 -1.826 -11.706 1.00 63.56 71 GLY A O 1
ATOM 531 N N . ASN A 1 72 ? -3.590 -1.346 -13.881 1.00 55.03 72 ASN A N 1
ATOM 532 C CA . ASN A 1 72 ? -2.922 -2.603 -14.277 1.00 55.03 72 ASN A CA 1
ATOM 533 C C . ASN A 1 72 ? -2.037 -3.212 -13.183 1.00 55.03 72 ASN A C 1
ATOM 535 O O . ASN A 1 72 ? -0.854 -2.915 -13.043 1.00 55.03 72 ASN A O 1
ATOM 539 N N . SER A 1 73 ? -2.661 -4.140 -12.471 1.00 52.06 73 SER A N 1
ATOM 540 C CA . SER A 1 73 ? -2.038 -5.191 -11.692 1.00 52.06 73 SER A CA 1
ATOM 541 C C . SER A 1 73 ? -1.772 -6.341 -12.664 1.00 52.06 73 SER A C 1
ATOM 543 O O . SER A 1 73 ? -2.591 -7.241 -12.802 1.00 52.06 73 SER A O 1
ATOM 545 N N . VAL A 1 74 ? -0.686 -6.253 -13.432 1.00 42.41 74 VAL A N 1
ATOM 546 C CA . VAL A 1 74 ? -0.192 -7.322 -14.319 1.00 42.41 74 VAL A CA 1
ATOM 547 C C . VAL A 1 74 ? 1.337 -7.230 -14.219 1.00 42.41 74 VAL A C 1
ATOM 549 O O . VAL A 1 74 ? 1.901 -6.214 -14.598 1.00 42.41 74 VAL A O 1
ATOM 552 N N . GLY A 1 75 ? 2.073 -8.159 -13.609 1.00 41.50 75 GLY A N 1
ATOM 553 C CA . GLY A 1 75 ? 1.811 -9.592 -13.559 1.00 41.50 75 GLY A CA 1
ATOM 554 C C . GLY A 1 75 ? 2.088 -10.224 -14.920 1.00 41.50 75 GLY A C 1
ATOM 555 O O . GLY A 1 75 ? 1.234 -10.940 -15.425 1.00 41.50 75 GLY A O 1
ATOM 556 N N . ILE A 1 76 ? 3.221 -9.904 -15.554 1.00 29.80 76 ILE A N 1
ATOM 557 C CA . ILE A 1 76 ? 3.742 -10.762 -16.621 1.00 29.80 76 ILE A CA 1
ATOM 558 C C . ILE A 1 76 ? 4.609 -11.803 -15.911 1.00 29.80 76 ILE A C 1
ATOM 560 O O . ILE A 1 76 ? 5.697 -11.476 -15.437 1.00 29.80 76 ILE A O 1
ATOM 564 N N . LEU A 1 77 ? 4.045 -13.001 -15.744 1.00 29.84 77 LEU A N 1
ATOM 565 C CA . LEU A 1 77 ? 4.801 -14.229 -15.488 1.00 29.84 77 LEU A CA 1
ATOM 566 C C . LEU A 1 77 ? 5.476 -14.675 -16.786 1.00 29.84 77 LEU A C 1
ATOM 568 O O . LEU A 1 77 ? 4.798 -14.599 -17.837 1.00 29.84 77 LEU A O 1
#